Protein AF-V7IHI2-F1 (afdb_monomer_lite)

Organism: NCBI:txid1073362

Sequence (117 aa):
MSVWSLINEGVELFKNKKFDEAIEKLNQALDGIEDKDSQIQEQNDIQFFLGRCYLEQAMKAQGKESKQLFGQAVEHFQQSLEFAKQLEDKKNRFKKQYYVQHWLGYCYFEQALKAQG

Structure (mmCIF, N/CA/C/O backbone):
data_AF-V7IHI2-F1
#
_entry.id   AF-V7IHI2-F1
#
loop_
_atom_site.group_PDB
_atom_site.id
_atom_site.type_symbol
_atom_site.label_atom_id
_atom_site.label_alt_id
_atom_site.label_comp_id
_atom_site.label_asym_id
_atom_site.label_entity_id
_atom_site.label_seq_id
_atom_site.pdbx_PDB_ins_code
_atom_site.Cartn_x
_atom_site.Cartn_y
_atom_site.Cartn_z
_atom_site.occupancy
_atom_site.B_iso_or_equiv
_atom_site.auth_seq_id
_atom_site.auth_comp_id
_atom_site.auth_asym_id
_atom_site.auth_atom_id
_atom_site.pdbx_PDB_model_num
ATOM 1 N N . MET A 1 1 ? 7.548 18.121 -12.587 1.00 74.06 1 MET A N 1
ATOM 2 C CA . MET A 1 1 ? 8.244 17.233 -11.626 1.00 74.06 1 MET A CA 1
ATOM 3 C C . MET A 1 1 ? 8.252 15.841 -12.226 1.00 74.06 1 MET A C 1
ATOM 5 O O . MET A 1 1 ? 7.290 15.523 -12.908 1.00 74.06 1 MET A O 1
ATOM 9 N N . SER A 1 2 ? 9.301 15.042 -12.037 1.00 92.38 2 SER A N 1
ATOM 10 C CA . SER A 1 2 ? 9.270 13.646 -12.495 1.00 92.38 2 SER A CA 1
ATOM 11 C C . SER A 1 2 ? 8.454 12.786 -11.526 1.00 92.38 2 SER A C 1
ATOM 13 O O . SER A 1 2 ? 8.425 13.085 -10.328 1.00 92.38 2 SER A O 1
ATOM 15 N N . VAL A 1 3 ? 7.858 11.694 -12.013 1.00 94.62 3 VAL A N 1
ATOM 16 C CA . VAL A 1 3 ? 7.181 10.683 -11.172 1.00 94.62 3 VAL A CA 1
ATOM 17 C C . VAL A 1 3 ? 8.071 10.275 -9.998 1.00 94.62 3 VAL A C 1
ATOM 19 O O . VAL A 1 3 ? 7.652 10.308 -8.846 1.00 94.62 3 VAL A O 1
ATOM 22 N N . TRP A 1 4 ? 9.349 10.010 -10.271 1.00 94.94 4 TRP A N 1
ATOM 23 C CA . TRP A 1 4 ? 10.319 9.621 -9.250 1.00 94.94 4 TRP A CA 1
ATOM 24 C C . TRP A 1 4 ? 10.508 10.674 -8.144 1.00 94.94 4 TRP A C 1
ATOM 26 O O . TRP A 1 4 ? 10.603 10.331 -6.966 1.00 94.94 4 TRP A O 1
ATOM 36 N N . SER A 1 5 ? 10.533 11.966 -8.497 1.00 96.69 5 SER A N 1
ATOM 37 C CA . SER A 1 5 ? 10.644 13.041 -7.501 1.00 96.69 5 SER A CA 1
ATOM 38 C C . SER A 1 5 ? 9.418 13.124 -6.586 1.00 96.69 5 SER A C 1
ATOM 40 O O . SER A 1 5 ? 9.584 13.293 -5.380 1.00 96.69 5 SER A O 1
ATOM 42 N N . LEU A 1 6 ? 8.216 12.915 -7.135 1.00 98.00 6 LEU A N 1
ATOM 43 C CA . LEU A 1 6 ? 6.966 12.893 -6.368 1.00 98.00 6 LEU A CA 1
ATOM 44 C C . LEU A 1 6 ? 6.900 11.677 -5.436 1.00 98.00 6 LEU A C 1
ATOM 46 O O . LEU A 1 6 ? 6.513 11.819 -4.278 1.00 98.00 6 LEU A O 1
ATOM 50 N N . ILE A 1 7 ? 7.351 10.504 -5.900 1.00 98.12 7 ILE A N 1
ATOM 51 C CA . ILE A 1 7 ? 7.457 9.299 -5.063 1.00 98.12 7 ILE A CA 1
ATOM 52 C C . ILE A 1 7 ? 8.351 9.572 -3.856 1.00 98.12 7 ILE A C 1
ATOM 54 O O . ILE A 1 7 ? 7.948 9.317 -2.724 1.00 98.12 7 ILE A O 1
ATOM 58 N N . ASN A 1 8 ? 9.551 10.114 -4.070 1.00 98.06 8 ASN A N 1
ATOM 59 C CA . ASN A 1 8 ? 10.469 10.390 -2.966 1.00 98.06 8 ASN A CA 1
ATOM 60 C C . ASN A 1 8 ? 9.907 11.409 -1.977 1.00 98.06 8 ASN A C 1
ATOM 62 O O . ASN A 1 8 ? 10.047 11.216 -0.771 1.00 98.06 8 ASN A O 1
ATOM 66 N N . GLU A 1 9 ? 9.250 12.463 -2.467 1.00 98.31 9 GLU A N 1
ATOM 67 C CA . GLU A 1 9 ? 8.570 13.429 -1.604 1.00 98.31 9 GLU A CA 1
ATOM 68 C C . GLU A 1 9 ? 7.478 12.743 -0.767 1.00 98.31 9 GLU A C 1
ATOM 70 O O . GLU A 1 9 ? 7.457 12.894 0.455 1.00 98.31 9 GLU A O 1
ATOM 75 N N . GLY A 1 10 ? 6.636 11.912 -1.392 1.00 98.50 10 GLY A N 1
ATOM 76 C CA . GLY A 1 10 ? 5.618 11.115 -0.703 1.00 98.50 10 GLY A CA 1
ATOM 77 C C . GLY A 1 10 ? 6.205 10.182 0.362 1.00 98.50 10 GLY A C 1
ATOM 78 O O . GLY A 1 10 ? 5.686 10.094 1.475 1.00 98.50 10 GLY A O 1
ATOM 79 N N . VAL A 1 11 ? 7.338 9.536 0.076 1.00 98.44 11 VAL A N 1
ATOM 80 C CA . VAL A 1 11 ? 8.046 8.670 1.034 1.00 98.44 11 VAL A CA 1
ATOM 81 C C . VAL A 1 11 ? 8.620 9.460 2.211 1.00 98.44 11 VAL A C 1
ATOM 83 O O . VAL A 1 11 ? 8.557 8.995 3.352 1.00 98.44 11 VAL A O 1
ATOM 86 N N . GLU A 1 12 ? 9.175 10.647 1.975 1.00 98.69 12 GLU A N 1
ATOM 87 C CA . GLU A 1 12 ? 9.659 11.517 3.051 1.00 98.69 12 GLU A CA 1
ATOM 88 C C . GLU A 1 12 ? 8.507 12.039 3.921 1.00 98.69 12 GLU A C 1
ATOM 90 O O . GLU A 1 12 ? 8.617 12.057 5.150 1.00 98.69 12 GLU A O 1
ATOM 95 N N . LEU A 1 13 ? 7.365 12.389 3.327 1.00 98.81 13 LEU A N 1
ATOM 96 C CA . LEU A 1 13 ? 6.157 12.753 4.075 1.00 98.81 13 LEU A CA 1
ATOM 97 C C . LEU A 1 13 ? 5.659 11.579 4.932 1.00 98.81 13 LEU A C 1
ATOM 99 O O . LEU A 1 13 ? 5.413 11.752 6.129 1.00 98.81 13 LEU A O 1
ATOM 103 N N . PHE A 1 14 ? 5.632 10.365 4.374 1.00 98.56 14 PHE A N 1
ATOM 104 C CA . PHE A 1 14 ? 5.293 9.149 5.114 1.00 98.56 14 PHE A CA 1
ATOM 105 C C . PHE A 1 14 ? 6.213 8.938 6.327 1.00 98.56 14 PHE A C 1
ATOM 107 O O . PHE A 1 14 ? 5.729 8.723 7.441 1.00 98.56 14 PHE A O 1
ATOM 114 N N . LYS A 1 15 ? 7.538 9.052 6.151 1.00 98.25 15 LYS A N 1
ATOM 115 C CA . LYS A 1 15 ? 8.519 8.935 7.251 1.00 98.25 15 LYS A CA 1
ATOM 116 C C . LYS A 1 15 ? 8.288 9.975 8.350 1.00 98.25 15 LYS A C 1
ATOM 118 O O . LYS A 1 15 ? 8.478 9.677 9.527 1.00 98.25 15 LYS A O 1
ATOM 123 N N . ASN A 1 16 ? 7.821 11.163 7.973 1.00 98.31 16 ASN A N 1
ATOM 124 C CA . ASN A 1 16 ? 7.449 12.239 8.891 1.00 98.31 16 ASN A CA 1
ATOM 125 C C . ASN A 1 16 ? 6.023 12.103 9.461 1.00 98.31 16 ASN A C 1
ATOM 127 O O . ASN A 1 16 ? 5.542 13.023 10.122 1.00 98.31 16 ASN A O 1
ATOM 131 N N . LYS A 1 17 ? 5.351 10.962 9.243 1.00 98.06 17 LYS A N 1
ATOM 132 C CA . LYS A 1 17 ? 3.979 10.660 9.699 1.00 98.06 17 LYS A CA 1
ATOM 133 C C . LYS A 1 17 ? 2.909 11.619 9.155 1.00 98.06 17 LYS A C 1
ATOM 135 O O . LYS A 1 17 ? 1.827 11.722 9.733 1.00 98.06 17 LYS A O 1
ATOM 140 N N . LYS A 1 18 ? 3.216 12.297 8.049 1.00 98.69 18 LYS A N 1
ATOM 141 C CA . LYS A 1 18 ? 2.343 13.199 7.290 1.00 98.69 18 LYS A CA 1
ATOM 142 C C . LYS A 1 18 ? 1.598 12.402 6.221 1.00 98.69 18 LYS A C 1
ATOM 144 O O . LYS A 1 18 ? 1.973 12.405 5.053 1.00 98.69 18 LYS A O 1
ATOM 149 N N . PHE A 1 19 ? 0.649 11.577 6.664 1.00 98.50 19 PHE A N 1
ATOM 150 C CA . PHE A 1 19 ? 0.058 10.538 5.815 1.00 98.50 19 PHE A CA 1
ATOM 151 C C . PHE A 1 19 ? -0.871 11.097 4.739 1.00 98.50 19 PHE A C 1
ATOM 153 O O . PHE A 1 19 ? -0.831 10.600 3.621 1.00 98.50 19 PHE A O 1
ATOM 160 N N . ASP A 1 20 ? -1.642 12.141 5.039 1.00 98.62 20 ASP A N 1
ATOM 161 C CA . ASP A 1 20 ? -2.527 12.760 4.049 1.00 98.62 20 ASP A CA 1
ATOM 162 C C . ASP A 1 20 ? -1.720 13.443 2.940 1.00 98.62 20 ASP A C 1
ATOM 164 O O . ASP A 1 20 ? -1.975 13.212 1.759 1.00 98.62 20 ASP A O 1
ATOM 168 N N . GLU A 1 21 ? -0.670 14.193 3.299 1.00 98.69 21 GLU A N 1
ATOM 169 C CA . GLU A 1 21 ? 0.210 14.806 2.302 1.00 98.69 21 GLU A CA 1
ATOM 170 C C . GLU A 1 21 ? 0.999 13.747 1.515 1.00 98.69 21 GLU A C 1
ATOM 172 O O . GLU A 1 21 ? 1.212 13.896 0.311 1.00 98.69 21 GLU A O 1
ATOM 177 N N . ALA A 1 22 ? 1.419 12.656 2.166 1.00 98.81 22 ALA A N 1
ATOM 178 C CA . ALA A 1 22 ? 2.062 11.539 1.481 1.00 98.81 22 ALA A CA 1
ATOM 179 C C . ALA A 1 22 ? 1.127 10.906 0.441 1.00 98.81 22 ALA A C 1
ATOM 181 O O . ALA A 1 22 ? 1.547 10.689 -0.693 1.00 98.81 22 ALA A O 1
ATOM 182 N N . ILE A 1 23 ? -0.136 10.651 0.800 1.00 98.81 23 ILE A N 1
ATOM 183 C CA . ILE A 1 23 ? -1.152 10.109 -0.112 1.00 98.81 23 ILE A CA 1
ATOM 184 C C . ILE A 1 23 ? -1.360 11.048 -1.301 1.00 98.81 23 ILE A C 1
ATOM 186 O O . ILE A 1 23 ? -1.356 10.589 -2.441 1.00 98.81 23 ILE A O 1
ATOM 190 N N . GLU A 1 24 ? -1.484 12.356 -1.060 1.00 98.62 24 GLU A N 1
ATOM 191 C CA . GLU A 1 24 ? -1.639 13.344 -2.130 1.00 98.62 24 GLU A CA 1
ATOM 192 C C . GLU A 1 24 ? -0.468 13.284 -3.123 1.00 98.62 24 GLU A C 1
ATOM 194 O O . GLU A 1 24 ? -0.678 13.174 -4.332 1.00 98.62 24 GLU A O 1
ATOM 199 N N . LYS A 1 25 ? 0.773 13.282 -2.623 1.00 98.50 25 LYS A N 1
ATOM 200 C CA . LYS A 1 25 ? 1.973 13.224 -3.471 1.00 98.50 25 LYS A CA 1
ATOM 201 C C . LYS A 1 25 ? 2.117 11.910 -4.226 1.00 98.50 25 LYS A C 1
ATOM 203 O O . LYS A 1 25 ? 2.530 11.913 -5.384 1.00 98.50 25 LYS A O 1
ATOM 208 N N . LEU A 1 26 ? 1.763 10.794 -3.598 1.00 98.62 26 LEU A N 1
ATOM 209 C CA . LEU A 1 26 ? 1.799 9.478 -4.232 1.00 98.62 26 LEU A CA 1
ATOM 210 C C . LEU A 1 26 ? 0.727 9.346 -5.324 1.00 98.62 26 LEU A C 1
ATOM 212 O O . LEU A 1 26 ? 1.017 8.784 -6.376 1.00 98.62 26 LEU A O 1
ATOM 216 N N . ASN A 1 27 ? -0.463 9.920 -5.130 1.00 98.44 27 ASN A N 1
ATOM 217 C CA . ASN A 1 27 ? -1.490 9.985 -6.174 1.00 98.44 27 ASN A CA 1
ATOM 218 C C . ASN A 1 27 ? -1.063 10.898 -7.332 1.00 98.44 27 ASN A C 1
ATOM 220 O O . ASN A 1 27 ? -1.189 10.503 -8.485 1.00 98.44 27 ASN A O 1
ATOM 224 N N . GLN A 1 28 ? -0.448 12.053 -7.049 1.00 98.19 28 GLN A N 1
ATOM 225 C CA .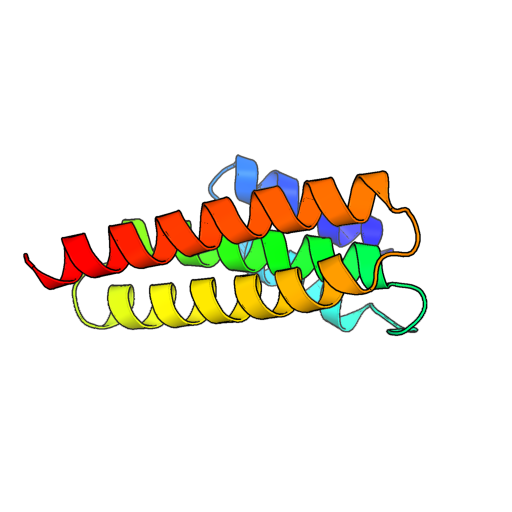 GLN A 1 28 ? 0.155 12.892 -8.096 1.00 98.19 28 GLN A CA 1
ATOM 226 C C . GLN A 1 28 ? 1.232 12.133 -8.887 1.00 98.19 28 GLN A C 1
ATOM 228 O O . GLN A 1 28 ? 1.340 12.293 -10.101 1.00 98.19 28 GLN A O 1
ATOM 233 N N . ALA A 1 29 ? 2.037 11.302 -8.214 1.00 98.06 29 ALA A N 1
ATOM 234 C CA . ALA A 1 29 ? 3.015 10.453 -8.885 1.00 98.06 29 ALA A CA 1
ATOM 235 C C . ALA A 1 29 ? 2.341 9.411 -9.787 1.00 98.06 29 ALA A C 1
ATOM 237 O O . ALA A 1 29 ? 2.833 9.172 -10.887 1.00 98.06 29 ALA A O 1
ATOM 238 N N . LEU A 1 30 ? 1.228 8.822 -9.336 1.00 97.06 30 LEU A N 1
ATOM 239 C CA . LEU A 1 30 ? 0.449 7.842 -10.094 1.00 97.06 30 LEU A CA 1
ATOM 240 C C . LEU A 1 30 ? -0.172 8.456 -11.353 1.00 97.06 30 LEU A C 1
ATOM 242 O O . LEU A 1 30 ? -0.078 7.864 -12.425 1.00 97.06 30 LEU A O 1
ATOM 246 N N . ASP A 1 31 ? -0.746 9.653 -11.233 1.00 97.06 31 ASP A N 1
ATOM 247 C CA . ASP A 1 31 ? -1.327 10.404 -12.353 1.00 97.06 31 ASP A CA 1
ATOM 248 C C . ASP A 1 31 ? -0.265 10.849 -13.369 1.00 97.06 31 ASP A C 1
ATOM 250 O O . ASP A 1 31 ? -0.558 11.034 -14.548 1.00 97.06 31 ASP A O 1
ATOM 254 N N . GLY A 1 32 ? 0.983 11.008 -12.918 1.00 96.31 32 GLY A N 1
ATOM 255 C CA . GLY A 1 32 ? 2.128 11.336 -13.764 1.00 96.31 32 GLY A CA 1
ATOM 256 C C . GLY A 1 32 ? 2.726 10.149 -14.527 1.00 96.31 32 GLY A C 1
ATOM 257 O O . GLY A 1 32 ? 3.709 10.345 -15.240 1.00 96.31 32 GLY A O 1
ATOM 258 N N . ILE A 1 33 ? 2.201 8.929 -14.365 1.00 96.25 33 ILE A N 1
ATOM 259 C CA . ILE A 1 33 ? 2.659 7.751 -15.113 1.00 96.25 33 ILE A CA 1
ATOM 260 C C . ILE A 1 33 ? 2.104 7.805 -16.533 1.00 96.25 33 ILE A C 1
ATOM 262 O O . ILE A 1 33 ? 0.904 7.643 -16.753 1.00 96.25 33 ILE A O 1
ATOM 266 N N . GLU A 1 34 ? 2.997 8.006 -17.498 1.00 93.56 34 GLU A N 1
ATOM 267 C CA . GLU A 1 34 ? 2.651 8.097 -18.918 1.00 93.56 34 GLU A CA 1
ATOM 268 C C . GLU A 1 34 ? 2.610 6.711 -19.571 1.00 93.56 34 GLU A C 1
ATOM 270 O O . GLU A 1 34 ? 1.728 6.434 -20.383 1.00 93.56 34 GLU A O 1
ATOM 275 N N . ASP A 1 35 ? 3.525 5.822 -19.174 1.00 92.75 35 ASP A N 1
ATOM 276 C CA . ASP A 1 35 ? 3.625 4.462 -19.692 1.00 92.75 35 ASP A CA 1
ATOM 277 C C . ASP A 1 35 ? 3.518 3.442 -18.554 1.00 92.75 35 ASP A C 1
ATOM 279 O O . ASP A 1 35 ? 4.449 3.193 -17.784 1.00 92.75 35 ASP A O 1
ATOM 283 N N . LYS A 1 36 ? 2.340 2.827 -18.460 1.00 89.62 36 LYS A N 1
ATOM 284 C CA . LYS A 1 36 ? 2.030 1.840 -17.424 1.00 89.62 36 LYS A CA 1
ATOM 285 C C . LYS A 1 36 ? 2.784 0.525 -17.607 1.00 89.62 36 LYS A C 1
ATOM 287 O O . LYS A 1 36 ? 2.927 -0.197 -16.623 1.00 89.62 36 LYS A O 1
ATOM 292 N N . ASP A 1 37 ? 3.276 0.216 -18.802 1.00 90.12 37 ASP A N 1
ATOM 293 C CA . ASP A 1 37 ? 3.959 -1.051 -19.061 1.00 90.12 37 ASP A CA 1
ATOM 294 C C . ASP A 1 37 ? 5.447 -0.962 -18.699 1.00 90.12 37 ASP A C 1
ATOM 296 O O . ASP A 1 37 ? 6.014 -1.919 -18.172 1.00 90.12 37 ASP A O 1
ATOM 300 N N . SER A 1 38 ? 6.083 0.197 -18.909 1.00 90.31 38 SER A N 1
ATOM 301 C CA . SER A 1 38 ? 7.494 0.394 -18.546 1.00 90.3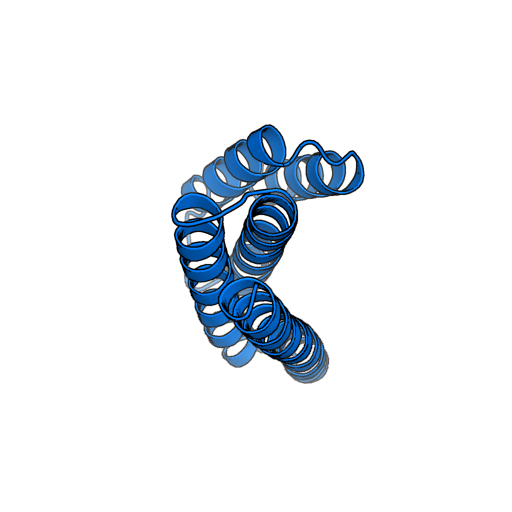1 38 SER A CA 1
ATOM 302 C C . SER A 1 38 ? 7.705 0.849 -17.097 1.00 90.31 38 SER A C 1
ATOM 304 O O . SER A 1 38 ? 8.730 0.523 -16.496 1.00 90.31 38 SER A O 1
ATOM 306 N N . GLN A 1 39 ? 6.727 1.524 -16.483 1.00 95.44 39 GLN A N 1
ATOM 307 C CA . GLN A 1 39 ? 6.835 2.087 -15.126 1.00 95.44 39 GLN A CA 1
ATOM 308 C C . GLN A 1 39 ? 6.239 1.175 -14.037 1.00 95.44 39 GLN A C 1
ATOM 310 O O . GLN A 1 39 ? 5.611 1.623 -13.072 1.00 95.44 39 GLN A O 1
ATOM 315 N N . ILE A 1 40 ? 6.381 -0.144 -14.189 1.00 97.12 40 ILE A N 1
ATOM 316 C CA . ILE A 1 40 ? 5.844 -1.135 -13.237 1.00 97.12 40 ILE A CA 1
ATOM 317 C C . ILE A 1 40 ? 6.495 -1.000 -11.856 1.00 97.12 40 ILE A C 1
ATOM 319 O O . ILE A 1 40 ? 5.844 -1.235 -10.836 1.00 97.12 40 ILE A O 1
ATOM 323 N N . GLN A 1 41 ? 7.772 -0.613 -11.796 1.00 96.12 41 GLN A N 1
ATOM 324 C CA . GLN A 1 41 ? 8.464 -0.432 -10.523 1.00 96.12 41 GLN A CA 1
ATOM 325 C C . GLN A 1 41 ? 7.929 0.780 -9.754 1.00 96.12 41 GLN A C 1
ATOM 327 O O . GLN A 1 41 ? 7.654 0.667 -8.560 1.00 96.12 41 GLN A O 1
ATOM 332 N N . GLU A 1 42 ? 7.721 1.903 -10.432 1.00 97.50 42 GLU A N 1
ATOM 333 C CA . GLU A 1 42 ? 7.116 3.102 -9.863 1.00 97.50 42 GLU A CA 1
ATOM 334 C C . GLU A 1 42 ? 5.690 2.817 -9.385 1.00 97.50 42 GLU A C 1
ATOM 336 O O . GLU A 1 42 ? 5.355 3.155 -8.252 1.00 97.50 42 GLU A O 1
ATOM 341 N N . GLN A 1 43 ? 4.877 2.118 -10.188 1.00 98.38 43 GLN A N 1
ATOM 342 C CA . GLN A 1 43 ? 3.538 1.684 -9.771 1.00 98.38 43 GLN A CA 1
ATOM 343 C C . GLN A 1 43 ? 3.592 0.786 -8.533 1.00 98.38 43 GLN A C 1
ATOM 345 O O . GLN A 1 43 ? 2.833 0.997 -7.587 1.00 98.38 43 GLN A O 1
ATOM 350 N N . ASN A 1 44 ? 4.509 -0.189 -8.494 1.00 98.25 44 ASN A N 1
ATOM 351 C CA . ASN A 1 44 ? 4.688 -1.055 -7.330 1.00 98.25 44 ASN A CA 1
ATOM 352 C C . ASN A 1 44 ? 5.010 -0.252 -6.060 1.00 98.25 44 ASN A C 1
ATOM 354 O O . ASN A 1 44 ? 4.418 -0.526 -5.011 1.00 98.25 44 ASN A O 1
ATOM 358 N N . ASP A 1 45 ? 5.922 0.717 -6.165 1.00 98.00 45 ASP A N 1
ATOM 359 C CA . ASP A 1 45 ? 6.363 1.560 -5.054 1.00 98.00 45 ASP A CA 1
ATOM 360 C C . ASP A 1 45 ? 5.255 2.502 -4.576 1.00 98.00 45 ASP A C 1
ATOM 362 O O . ASP A 1 45 ? 4.988 2.561 -3.374 1.00 98.00 45 ASP A O 1
ATOM 366 N N . ILE A 1 46 ? 4.561 3.174 -5.496 1.00 98.69 46 ILE A N 1
ATOM 367 C CA . ILE A 1 46 ? 3.429 4.052 -5.175 1.00 98.69 46 ILE A CA 1
ATOM 368 C C . ILE A 1 46 ? 2.355 3.273 -4.418 1.00 98.69 46 ILE A C 1
ATOM 370 O O . ILE A 1 46 ? 1.975 3.655 -3.311 1.00 98.69 46 ILE A O 1
ATOM 374 N N . GLN A 1 47 ? 1.922 2.138 -4.972 1.00 98.75 47 GLN A N 1
ATOM 375 C CA . GLN A 1 47 ? 0.886 1.302 -4.368 1.00 98.75 47 GLN A CA 1
ATOM 376 C C . GLN A 1 47 ? 1.317 0.751 -3.005 1.00 98.75 47 GLN A C 1
ATOM 378 O O . GLN A 1 47 ? 0.533 0.720 -2.057 1.00 98.75 47 GLN A O 1
ATOM 383 N N . PHE A 1 48 ? 2.591 0.375 -2.861 1.00 98.75 48 PHE A N 1
ATOM 384 C CA . PHE A 1 48 ? 3.130 -0.069 -1.579 1.00 98.75 48 PHE A CA 1
ATOM 385 C C . PHE A 1 48 ? 3.036 1.024 -0.507 1.00 98.75 48 PHE A C 1
ATOM 387 O O . PHE A 1 48 ? 2.591 0.755 0.613 1.00 98.75 48 PHE A O 1
ATOM 394 N N . PHE A 1 49 ? 3.445 2.253 -0.827 1.00 98.75 49 PHE A N 1
ATOM 395 C CA . PHE A 1 49 ? 3.425 3.351 0.137 1.00 98.75 49 PHE A CA 1
ATOM 396 C C . PHE A 1 49 ? 2.017 3.888 0.410 1.00 98.75 49 PHE A C 1
ATOM 398 O O . PHE A 1 49 ? 1.742 4.235 1.558 1.00 98.75 49 PHE A O 1
ATOM 405 N N . LEU A 1 50 ? 1.105 3.877 -0.568 1.00 98.88 50 LEU A N 1
ATOM 406 C CA . LEU A 1 50 ? -0.315 4.165 -0.334 1.00 98.88 50 LEU A CA 1
ATOM 407 C C . LEU A 1 50 ? -0.916 3.162 0.658 1.00 98.88 50 LEU A C 1
ATOM 409 O O . LEU A 1 50 ? -1.497 3.568 1.666 1.00 98.88 50 LEU A O 1
ATOM 413 N N . GLY A 1 51 ? -0.675 1.861 0.453 1.00 98.75 51 GLY A N 1
ATOM 414 C CA . GLY A 1 51 ? -1.108 0.819 1.387 1.00 98.75 51 GLY A CA 1
ATOM 415 C C . GLY A 1 51 ? -0.570 1.037 2.804 1.00 98.75 51 GLY A C 1
ATOM 416 O O . GLY A 1 51 ? -1.304 0.903 3.785 1.00 98.75 51 GLY A O 1
ATOM 417 N N . ARG A 1 52 ? 0.696 1.458 2.930 1.00 98.69 52 ARG A N 1
ATOM 418 C CA . ARG A 1 52 ? 1.299 1.820 4.223 1.00 98.69 52 ARG A CA 1
ATOM 419 C C . ARG A 1 52 ? 0.651 3.049 4.859 1.00 98.69 52 ARG A C 1
ATOM 421 O O . ARG A 1 52 ? 0.402 3.008 6.059 1.00 98.69 52 ARG A O 1
ATOM 428 N N . CYS A 1 53 ? 0.367 4.109 4.103 1.00 98.88 53 CYS A N 1
ATOM 429 C CA . CYS A 1 53 ? -0.290 5.306 4.639 1.00 98.88 53 CYS A CA 1
ATOM 430 C C . CYS A 1 53 ? -1.676 4.967 5.202 1.00 98.88 53 CYS A C 1
ATOM 432 O O . CYS A 1 53 ? -1.961 5.285 6.357 1.00 98.88 53 CYS A O 1
ATOM 434 N N . TYR A 1 54 ? -2.498 4.249 4.432 1.00 98.88 54 TYR A N 1
ATOM 435 C CA . TYR A 1 54 ? -3.835 3.855 4.873 1.00 98.88 54 TYR A CA 1
ATOM 436 C C . TYR A 1 54 ? -3.811 2.904 6.068 1.00 98.88 54 TYR A C 1
ATOM 438 O O . TYR A 1 54 ? -4.626 3.055 6.974 1.00 98.88 54 TYR A O 1
ATOM 446 N N . LEU A 1 55 ? -2.859 1.968 6.129 1.00 98.69 55 LEU A N 1
ATOM 447 C CA . LEU A 1 55 ? -2.686 1.097 7.293 1.00 98.69 55 LEU A CA 1
ATOM 448 C C . LEU A 1 55 ? -2.391 1.908 8.565 1.00 98.69 55 LEU A C 1
ATOM 450 O O . LEU A 1 55 ? -3.003 1.676 9.607 1.00 98.69 55 LEU A O 1
ATOM 454 N N . GLU A 1 56 ? -1.482 2.881 8.489 1.00 98.50 56 GLU A N 1
ATOM 455 C CA . GLU A 1 56 ? -1.139 3.739 9.630 1.00 98.50 56 GLU A CA 1
ATOM 456 C C . GLU A 1 56 ? -2.320 4.622 10.069 1.00 98.50 56 GLU A C 1
ATOM 458 O O . GLU A 1 56 ? -2.527 4.841 11.266 1.00 98.50 56 GLU A O 1
ATOM 463 N N . GLN A 1 57 ? -3.134 5.110 9.128 1.00 98.50 57 GLN A N 1
ATOM 464 C CA . GLN A 1 57 ? -4.376 5.821 9.449 1.00 98.50 57 GLN A CA 1
ATOM 465 C C . GLN A 1 57 ? -5.410 4.878 10.086 1.00 98.50 57 GLN A C 1
ATOM 467 O O . GLN A 1 57 ? -5.988 5.210 11.123 1.00 98.50 57 GLN A O 1
ATOM 472 N N . ALA A 1 58 ? -5.587 3.668 9.543 1.00 98.12 58 ALA A N 1
ATOM 473 C CA . ALA A 1 58 ? -6.497 2.648 10.071 1.00 98.12 58 ALA A CA 1
ATOM 474 C C . ALA A 1 58 ? -6.156 2.260 11.516 1.00 98.12 58 ALA A C 1
ATOM 476 O O . ALA A 1 58 ? -7.052 2.074 12.348 1.00 98.12 58 ALA A O 1
ATOM 477 N N . MET A 1 59 ? -4.858 2.187 11.830 1.00 97.56 59 MET A N 1
ATOM 478 C CA . MET A 1 59 ? -4.337 1.916 13.170 1.00 97.56 59 MET A CA 1
ATOM 479 C C . MET A 1 59 ? -4.771 2.973 14.196 1.00 97.56 59 MET A C 1
ATOM 481 O O . MET A 1 59 ? -5.067 2.628 15.343 1.00 97.56 59 MET A O 1
ATOM 485 N N . LYS A 1 60 ? -4.876 4.242 13.785 1.00 96.75 60 LYS A N 1
ATOM 486 C CA . LYS A 1 60 ? -5.286 5.365 14.647 1.00 96.75 60 LYS A CA 1
ATOM 487 C C . LYS A 1 60 ? -6.801 5.554 14.722 1.00 96.75 60 LYS A C 1
ATOM 489 O O . LYS A 1 60 ? -7.302 5.991 15.754 1.00 96.75 60 LYS A O 1
ATOM 494 N N . ALA A 1 61 ? -7.519 5.225 13.653 1.00 96.69 61 ALA A N 1
ATOM 495 C CA . ALA A 1 61 ? -8.968 5.351 13.592 1.00 96.69 61 ALA A CA 1
ATOM 496 C C . ALA A 1 61 ? -9.690 4.288 14.443 1.00 96.69 61 ALA A C 1
ATOM 498 O O . ALA A 1 61 ? -9.120 3.261 14.843 1.00 96.69 61 ALA A O 1
ATOM 499 N N . GLN A 1 62 ? -10.984 4.519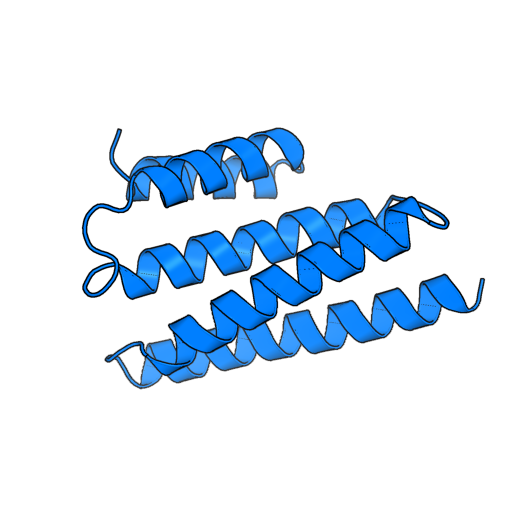 14.678 1.00 94.06 62 GLN A N 1
ATOM 500 C CA . GLN A 1 62 ? -11.875 3.621 15.416 1.00 94.06 62 GLN A CA 1
ATOM 501 C C . GLN A 1 62 ? -13.138 3.287 14.613 1.00 94.06 62 GLN A C 1
ATOM 503 O O . GLN A 1 62 ? -13.520 3.994 13.679 1.00 94.06 62 GLN A O 1
ATOM 508 N N . GLY A 1 63 ? -13.791 2.181 14.977 1.00 93.69 63 GLY A N 1
ATOM 509 C CA . GLY A 1 63 ? -15.083 1.782 14.425 1.00 93.69 63 GLY A CA 1
ATOM 510 C C . GLY A 1 63 ? -15.102 1.672 12.896 1.00 93.69 63 GLY A C 1
ATOM 511 O O . GLY A 1 63 ? -14.226 1.064 12.276 1.00 93.69 63 GLY A O 1
ATOM 512 N N . LYS A 1 64 ? -16.138 2.252 12.277 1.00 95.06 64 LYS A N 1
ATOM 513 C CA . LYS A 1 64 ? -16.395 2.137 10.832 1.00 95.06 64 LYS A CA 1
ATOM 514 C C . LYS A 1 64 ? -15.280 2.744 9.975 1.00 95.06 64 LYS A C 1
ATOM 516 O O . LYS A 1 64 ? -14.953 2.172 8.939 1.00 95.06 64 LYS A O 1
ATOM 521 N N . GLU A 1 65 ? -14.704 3.861 10.408 1.00 96.88 65 GLU A N 1
ATOM 522 C CA . GLU A 1 65 ? -13.625 4.541 9.685 1.00 96.88 65 GLU A CA 1
ATOM 523 C C 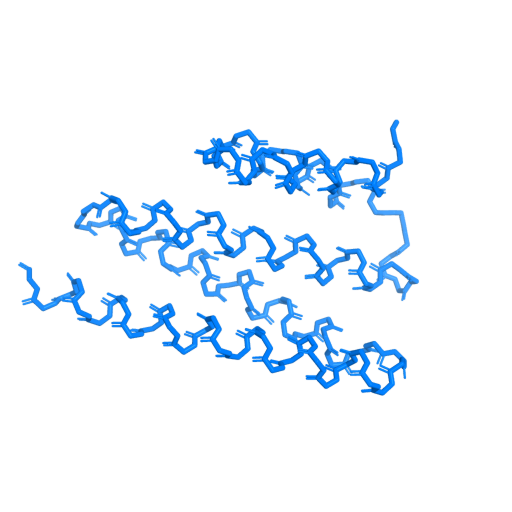. GLU A 1 65 ? -12.375 3.659 9.615 1.00 96.88 65 GLU A C 1
ATOM 525 O O . GLU A 1 65 ? -11.853 3.411 8.532 1.00 96.88 65 GLU A O 1
ATOM 530 N N . SER A 1 66 ? -11.965 3.076 10.749 1.00 96.62 66 SER A N 1
ATOM 531 C CA . SER A 1 66 ? -10.839 2.132 10.796 1.00 96.62 66 SER A CA 1
ATOM 532 C C . SER A 1 66 ? -11.039 0.966 9.828 1.00 96.62 66 SER A C 1
ATOM 534 O O . SER A 1 66 ? -10.146 0.643 9.046 1.00 96.62 66 SER A O 1
ATOM 536 N N . LYS A 1 67 ? -12.243 0.378 9.808 1.00 96.56 67 LYS A N 1
ATOM 537 C CA . LYS A 1 67 ? -12.576 -0.723 8.895 1.00 96.56 67 LYS A CA 1
ATOM 538 C C . LYS A 1 67 ? -12.457 -0.322 7.421 1.00 96.56 67 LYS A C 1
ATOM 540 O O . LYS A 1 67 ? -11.977 -1.126 6.624 1.00 96.56 67 LYS A O 1
ATOM 545 N N . GLN A 1 68 ? -12.895 0.885 7.062 1.00 98.00 68 GLN A N 1
ATOM 546 C CA . GLN A 1 68 ? -12.780 1.401 5.697 1.00 98.00 68 GLN A CA 1
ATOM 547 C C . GLN A 1 68 ? -11.313 1.609 5.302 1.00 98.00 68 GLN A C 1
ATOM 549 O O . GLN A 1 68 ? -10.905 1.142 4.241 1.00 98.00 68 GLN A O 1
ATOM 554 N N . LEU A 1 69 ? -10.515 2.225 6.177 1.00 98.62 69 LEU A N 1
ATOM 555 C CA . LEU A 1 69 ? -9.093 2.477 5.936 1.00 98.62 69 LEU A CA 1
ATOM 556 C C . LEU A 1 69 ? -8.293 1.171 5.794 1.00 98.62 69 LEU A C 1
ATOM 558 O O . LEU A 1 69 ? -7.443 1.069 4.914 1.00 98.62 69 LEU A O 1
ATOM 562 N N . PHE A 1 70 ? -8.604 0.132 6.582 1.00 98.50 70 PHE A N 1
ATOM 563 C CA . PHE A 1 70 ? -8.027 -1.202 6.366 1.00 98.50 70 PHE A CA 1
ATOM 564 C C . PHE A 1 70 ? -8.377 -1.770 4.989 1.00 98.50 70 PHE A C 1
ATOM 566 O O . PHE A 1 70 ? -7.518 -2.363 4.344 1.00 98.50 70 PHE A O 1
ATOM 573 N N . GLY A 1 71 ? -9.614 -1.572 4.522 1.00 98.31 71 GLY A N 1
ATOM 574 C CA . GLY A 1 71 ? -10.021 -1.965 3.171 1.00 98.31 71 GLY A CA 1
ATOM 575 C C . GLY A 1 71 ? -9.154 -1.307 2.097 1.00 98.31 71 GLY A C 1
ATOM 576 O O . GLY A 1 71 ? -8.630 -2.002 1.231 1.00 98.31 71 GLY A O 1
ATOM 577 N N . GLN A 1 72 ? -8.920 0.003 2.216 1.00 98.69 72 GLN A N 1
ATOM 578 C CA . GLN A 1 72 ? -8.044 0.745 1.302 1.00 98.69 72 GLN A CA 1
ATOM 579 C C . GLN A 1 72 ? -6.594 0.246 1.377 1.00 98.69 72 GLN A C 1
ATOM 581 O O . GLN A 1 72 ? -5.960 0.017 0.350 1.00 98.69 72 GLN A O 1
ATOM 586 N N . ALA A 1 73 ? -6.073 0.002 2.584 1.00 98.75 73 ALA A N 1
ATOM 587 C CA . ALA A 1 73 ? -4.729 -0.541 2.760 1.00 98.75 73 ALA A CA 1
ATOM 588 C C . ALA A 1 73 ? -4.558 -1.903 2.064 1.00 98.75 73 ALA A C 1
ATOM 590 O O . ALA A 1 73 ? -3.573 -2.118 1.355 1.00 98.75 73 ALA A O 1
ATOM 591 N N . VAL A 1 74 ? -5.525 -2.812 2.238 1.00 98.69 74 VAL A N 1
ATOM 592 C CA . VAL A 1 74 ? -5.532 -4.127 1.579 1.00 98.69 74 VAL A CA 1
ATOM 593 C C . VAL A 1 74 ? -5.558 -3.988 0.059 1.00 98.69 74 VAL A C 1
ATOM 595 O O . VAL A 1 74 ? -4.760 -4.648 -0.604 1.00 98.69 74 VAL A O 1
ATOM 598 N N . GLU A 1 75 ? -6.424 -3.133 -0.487 1.00 98.75 75 GLU A N 1
ATOM 599 C CA . GLU A 1 75 ? -6.553 -2.922 -1.934 1.00 98.75 75 GLU A CA 1
ATOM 600 C C . GLU A 1 75 ? -5.227 -2.462 -2.557 1.00 98.75 75 GLU A C 1
ATOM 602 O O . GLU A 1 75 ? -4.720 -3.087 -3.493 1.00 98.75 75 GLU A O 1
ATOM 607 N N . HIS A 1 76 ? -4.598 -1.438 -1.978 1.00 98.81 76 HIS A N 1
ATOM 608 C CA . HIS A 1 76 ? -3.311 -0.930 -2.453 1.00 98.81 76 HIS A CA 1
ATOM 609 C C . HIS A 1 76 ? -2.190 -1.972 -2.337 1.00 98.81 76 HIS A C 1
ATOM 611 O O . HIS A 1 76 ? -1.373 -2.127 -3.250 1.00 98.81 76 HIS A O 1
ATOM 617 N N . PHE A 1 77 ? -2.150 -2.758 -1.257 1.00 98.81 77 PHE A N 1
ATOM 618 C CA . PHE A 1 77 ? -1.172 -3.840 -1.168 1.00 98.81 77 PHE A CA 1
ATOM 619 C C . PHE A 1 77 ? -1.435 -4.968 -2.175 1.00 98.81 77 PHE A C 1
ATOM 621 O O . PHE A 1 77 ? -0.477 -5.544 -2.690 1.00 98.81 77 PHE A O 1
ATOM 628 N N . GLN A 1 78 ? -2.690 -5.290 -2.490 1.00 98.69 78 GLN A N 1
ATOM 629 C CA . GLN A 1 78 ? -3.016 -6.268 -3.533 1.00 98.69 78 GLN A CA 1
ATOM 630 C C . GLN A 1 78 ? -2.544 -5.787 -4.910 1.00 98.69 78 GLN A C 1
ATOM 632 O O . GLN A 1 78 ? -1.853 -6.538 -5.598 1.00 98.69 78 GLN A O 1
ATOM 637 N N . GLN A 1 79 ? -2.794 -4.522 -5.256 1.00 98.50 79 GLN A N 1
ATOM 638 C CA . GLN A 1 79 ? -2.279 -3.912 -6.488 1.00 98.50 79 GLN A CA 1
ATOM 639 C C . GLN A 1 79 ? -0.742 -3.912 -6.514 1.00 98.50 79 GLN A C 1
ATOM 641 O O . GLN A 1 79 ? -0.122 -4.320 -7.497 1.00 98.50 79 GLN A O 1
ATOM 646 N N . SER A 1 80 ? -0.091 -3.552 -5.401 1.00 98.56 80 SER A N 1
ATOM 647 C CA . SER A 1 80 ? 1.369 -3.634 -5.281 1.00 98.56 80 SER A CA 1
ATOM 648 C C . SER A 1 80 ? 1.878 -5.063 -5.516 1.00 98.56 80 SER A C 1
ATOM 650 O O . SER A 1 80 ? 2.863 -5.254 -6.231 1.00 98.56 80 SER A O 1
ATOM 652 N N . LEU A 1 81 ? 1.197 -6.087 -4.989 1.00 98.62 81 LEU A N 1
ATOM 653 C CA . LEU A 1 81 ? 1.563 -7.491 -5.197 1.00 98.62 81 LEU A CA 1
ATOM 654 C C . LEU A 1 81 ? 1.457 -7.907 -6.672 1.00 98.62 81 LEU A C 1
ATOM 656 O O . LEU A 1 81 ? 2.290 -8.682 -7.147 1.00 98.62 81 LEU A O 1
ATOM 660 N N . GLU A 1 82 ? 0.453 -7.413 -7.393 1.00 98.38 82 GLU A N 1
ATOM 661 C CA . GLU A 1 82 ? 0.280 -7.664 -8.828 1.00 98.38 82 GLU A CA 1
ATOM 662 C C . GLU A 1 82 ? 1.416 -7.060 -9.652 1.00 98.38 82 GLU A C 1
ATOM 664 O O . GLU A 1 82 ? 2.007 -7.764 -10.473 1.00 98.38 82 GLU A O 1
ATOM 669 N N . PHE A 1 83 ? 1.803 -5.812 -9.380 1.00 98.38 83 PHE A N 1
ATOM 670 C CA . PHE A 1 83 ? 2.963 -5.194 -10.029 1.00 98.38 83 PHE A CA 1
ATOM 671 C C . PHE A 1 83 ? 4.273 -5.890 -9.647 1.00 98.38 83 PHE A C 1
ATOM 673 O O . PHE A 1 83 ? 5.113 -6.164 -10.504 1.00 98.38 83 PHE A O 1
ATOM 680 N N . ALA A 1 84 ? 4.429 -6.283 -8.378 1.00 98.25 84 ALA A N 1
ATOM 681 C CA . ALA A 1 84 ? 5.618 -6.993 -7.916 1.00 98.25 84 ALA A CA 1
ATOM 682 C C . ALA A 1 84 ? 5.847 -8.303 -8.681 1.00 98.25 84 ALA A C 1
ATOM 684 O O . ALA A 1 84 ? 6.996 -8.680 -8.890 1.00 98.25 84 ALA A O 1
ATOM 685 N N . LYS A 1 85 ? 4.783 -9.004 -9.100 1.00 97.88 85 LYS A N 1
ATOM 686 C CA . LYS A 1 85 ? 4.865 -10.242 -9.901 1.00 97.88 85 LYS A CA 1
ATOM 687 C C . LYS A 1 85 ? 5.345 -10.007 -11.335 1.00 97.88 85 LYS A C 1
ATOM 689 O O . LYS A 1 85 ? 5.918 -10.928 -11.917 1.00 97.88 85 LYS A O 1
ATOM 694 N N . GLN A 1 86 ? 5.134 -8.808 -11.870 1.00 97.38 86 GLN A N 1
ATOM 695 C CA . GLN A 1 86 ? 5.449 -8.440 -13.252 1.00 97.38 86 GLN A CA 1
ATOM 696 C C . GLN A 1 86 ? 6.894 -7.946 -13.427 1.00 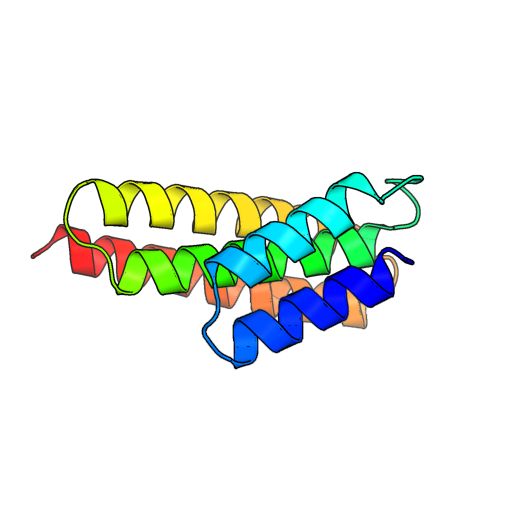97.38 86 GLN A C 1
ATOM 698 O O . GLN A 1 86 ? 7.431 -8.038 -14.523 1.00 97.38 86 GLN A O 1
ATOM 703 N N . LEU A 1 87 ? 7.564 -7.514 -12.349 1.00 97.12 87 LEU A N 1
ATOM 704 C CA . LEU A 1 87 ? 8.954 -7.033 -12.387 1.00 97.12 87 LEU A CA 1
ATOM 705 C C . LEU A 1 87 ? 9.913 -8.035 -13.046 1.00 97.12 87 LEU A C 1
ATOM 707 O O . LEU A 1 87 ? 9.996 -9.181 -12.605 1.00 97.12 87 LEU A O 1
ATOM 711 N N . GLU A 1 88 ? 10.677 -7.617 -14.053 1.00 95.44 88 GLU A N 1
ATOM 712 C CA . GLU A 1 88 ? 11.605 -8.486 -14.797 1.00 95.44 88 GLU A CA 1
ATOM 713 C C . GLU A 1 88 ? 12.766 -8.999 -13.935 1.00 95.44 88 GLU A C 1
ATOM 715 O O . GLU A 1 88 ? 13.111 -10.184 -13.988 1.00 95.44 88 GLU A O 1
ATOM 720 N N . ASP A 1 89 ? 13.334 -8.133 -13.085 1.00 97.06 89 ASP A N 1
ATOM 721 C CA . ASP A 1 89 ? 14.421 -8.525 -12.192 1.00 97.06 89 ASP A CA 1
ATOM 722 C C . ASP A 1 89 ? 13.915 -9.507 -11.131 1.00 97.06 89 ASP A C 1
ATOM 724 O O . ASP A 1 89 ? 13.190 -9.159 -10.195 1.00 97.06 89 ASP A O 1
ATOM 728 N N . LYS A 1 90 ? 14.337 -10.766 -11.269 1.00 96.81 90 LYS A N 1
ATOM 729 C CA . LYS A 1 90 ? 13.898 -11.873 -10.417 1.00 96.81 90 LYS A CA 1
ATOM 730 C C . LYS A 1 90 ? 14.152 -11.591 -8.935 1.00 96.81 90 LYS A C 1
ATOM 732 O O . LYS A 1 90 ? 13.294 -11.882 -8.103 1.00 96.81 90 LYS A O 1
ATOM 737 N N . LYS A 1 91 ? 15.312 -11.033 -8.580 1.00 96.44 91 LYS A N 1
ATOM 738 C CA . LYS A 1 91 ? 15.672 -10.777 -7.177 1.00 96.44 91 LYS A CA 1
ATOM 739 C C . LYS A 1 91 ? 14.778 -9.693 -6.572 1.00 96.44 91 LYS A C 1
ATOM 741 O O . LYS A 1 91 ? 14.288 -9.860 -5.454 1.00 96.44 91 LYS A O 1
ATOM 746 N N . ASN A 1 92 ? 14.538 -8.616 -7.309 1.00 95.69 92 ASN A N 1
ATOM 747 C CA . ASN A 1 92 ? 13.671 -7.515 -6.921 1.00 95.69 92 ASN A CA 1
ATOM 748 C C . ASN A 1 92 ? 12.213 -7.979 -6.819 1.00 95.69 92 ASN A C 1
ATOM 750 O O . ASN A 1 92 ? 11.585 -7.757 -5.787 1.00 95.69 92 ASN A O 1
ATOM 754 N N . ARG A 1 93 ? 11.721 -8.732 -7.813 1.00 97.94 93 ARG A N 1
ATOM 755 C CA . ARG A 1 93 ? 10.410 -9.403 -7.811 1.00 97.94 93 ARG A CA 1
ATOM 756 C C . ARG A 1 93 ? 10.172 -10.165 -6.507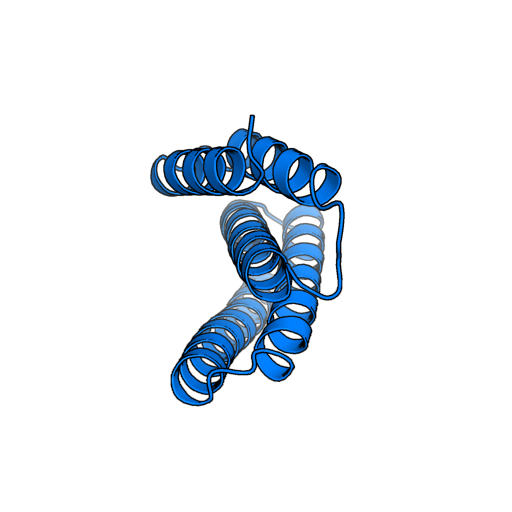 1.00 97.94 93 ARG A C 1
ATOM 758 O O . ARG A 1 93 ? 9.194 -9.900 -5.812 1.00 97.94 93 ARG A O 1
ATOM 765 N N . PHE A 1 94 ? 11.077 -11.078 -6.140 1.00 97.81 94 PHE A N 1
ATOM 766 C CA . PHE A 1 94 ? 10.943 -11.851 -4.898 1.00 97.81 94 PHE A CA 1
ATOM 767 C C . PHE A 1 94 ? 10.960 -10.965 -3.654 1.00 97.81 94 PHE A C 1
ATOM 769 O O . PHE A 1 94 ? 10.120 -11.128 -2.769 1.00 97.81 94 PHE A O 1
ATOM 776 N N . LYS A 1 95 ? 11.890 -10.006 -3.591 1.00 97.69 95 LYS A N 1
ATOM 777 C CA . LYS A 1 95 ? 12.011 -9.087 -2.456 1.00 97.69 95 LYS A CA 1
ATOM 778 C C . LYS A 1 95 ? 10.726 -8.276 -2.252 1.00 97.69 95 LYS A C 1
ATOM 780 O O . LYS A 1 95 ? 10.227 -8.208 -1.133 1.00 97.69 95 LYS A O 1
ATOM 785 N N . LYS A 1 96 ? 10.180 -7.677 -3.314 1.00 97.69 96 LYS A N 1
ATOM 786 C CA . LYS A 1 96 ? 8.953 -6.868 -3.256 1.00 97.69 96 LYS A CA 1
ATOM 787 C C . LYS A 1 96 ? 7.740 -7.711 -2.867 1.00 97.69 96 LYS A C 1
ATOM 789 O O . LYS A 1 96 ? 7.018 -7.316 -1.957 1.00 97.69 96 LYS A O 1
ATOM 794 N N . GLN A 1 97 ? 7.564 -8.894 -3.463 1.00 98.56 97 GLN A N 1
ATOM 795 C CA . GLN A 1 97 ? 6.477 -9.807 -3.086 1.00 98.56 97 GLN A CA 1
ATOM 796 C C . GLN A 1 97 ? 6.534 -10.192 -1.606 1.00 98.56 97 GLN A C 1
ATOM 798 O O . GLN A 1 97 ? 5.512 -10.124 -0.929 1.00 98.56 97 GLN A O 1
ATOM 803 N N . TYR A 1 98 ? 7.722 -10.525 -1.091 1.00 98.19 98 TYR A N 1
ATOM 804 C CA . TYR A 1 98 ? 7.911 -10.843 0.324 1.00 98.19 98 TYR A CA 1
ATOM 805 C C . TYR A 1 98 ? 7.451 -9.695 1.237 1.00 98.19 98 TYR A C 1
ATOM 807 O O . TYR A 1 98 ? 6.659 -9.916 2.152 1.00 98.19 98 TYR A O 1
ATOM 815 N N . TYR A 1 99 ? 7.897 -8.460 0.973 1.00 97.31 99 TYR A N 1
ATOM 816 C CA . TYR A 1 99 ? 7.493 -7.310 1.787 1.00 97.31 99 TYR A CA 1
ATOM 817 C C . TYR A 1 99 ? 5.992 -7.042 1.704 1.00 97.31 99 TYR A C 1
ATOM 819 O O . TYR A 1 99 ? 5.361 -6.832 2.736 1.00 97.31 99 TYR A O 1
ATOM 827 N N . VAL A 1 100 ? 5.411 -7.060 0.503 1.00 98.38 100 VAL A N 1
ATOM 828 C CA . VAL A 1 100 ? 3.977 -6.806 0.325 1.00 98.38 100 VAL A CA 1
ATOM 829 C C . VAL A 1 100 ? 3.143 -7.869 1.042 1.00 98.38 100 VAL A C 1
ATOM 831 O O . VAL A 1 100 ? 2.201 -7.529 1.750 1.00 98.38 100 VAL A O 1
ATOM 834 N N . GLN A 1 101 ? 3.511 -9.147 0.930 1.00 98.50 101 GLN A N 1
ATOM 835 C CA . GLN A 1 101 ? 2.812 -10.236 1.619 1.00 98.50 101 GLN A CA 1
ATOM 836 C C . GLN A 1 101 ? 2.926 -10.132 3.141 1.00 98.50 101 GLN A C 1
ATOM 838 O O . GLN A 1 101 ? 1.937 -10.361 3.836 1.00 98.50 101 GLN A O 1
ATOM 843 N N . HIS A 1 102 ? 4.093 -9.741 3.661 1.00 98.44 102 HIS A N 1
ATOM 844 C CA . HIS A 1 102 ? 4.261 -9.458 5.086 1.00 98.44 102 HIS A CA 1
ATOM 845 C C . HIS A 1 102 ? 3.289 -8.365 5.559 1.00 98.44 102 HIS A C 1
ATOM 847 O O . HIS A 1 102 ? 2.579 -8.562 6.545 1.00 98.44 102 HIS A O 1
ATOM 853 N N . TRP A 1 103 ? 3.200 -7.247 4.831 1.00 98.56 103 TRP A N 1
ATOM 854 C CA . TRP A 1 103 ? 2.306 -6.142 5.189 1.00 98.56 103 TRP A CA 1
ATOM 855 C C . TRP A 1 103 ? 0.823 -6.466 4.997 1.00 98.56 103 TRP A C 1
ATOM 857 O O . TRP A 1 103 ? 0.018 -6.044 5.818 1.00 98.56 103 TRP A O 1
ATOM 867 N N . LEU A 1 104 ? 0.454 -7.264 3.990 1.00 98.31 104 LEU A N 1
ATOM 868 C CA . LEU A 1 104 ? -0.907 -7.799 3.848 1.00 98.31 104 LEU A CA 1
ATOM 869 C C . LEU A 1 104 ? -1.296 -8.667 5.042 1.00 98.31 104 LEU A C 1
ATOM 871 O O . LEU A 1 104 ? -2.373 -8.485 5.605 1.00 98.31 104 LEU A O 1
ATOM 875 N N . GLY A 1 105 ? -0.417 -9.589 5.444 1.00 98.50 105 GLY A N 1
ATOM 876 C CA . GLY A 1 105 ? -0.644 -10.436 6.612 1.00 98.50 105 GLY A CA 1
ATOM 877 C C . GLY A 1 105 ? -0.819 -9.610 7.885 1.00 98.50 105 GLY A C 1
ATOM 878 O O . GLY A 1 105 ? -1.764 -9.832 8.638 1.00 98.50 105 GLY A O 1
ATOM 879 N N . TYR A 1 106 ? 0.041 -8.609 8.081 1.00 98.38 106 TYR A N 1
ATOM 880 C CA . TYR A 1 106 ? -0.062 -7.682 9.206 1.00 98.38 106 TYR A CA 1
ATOM 881 C C . TYR A 1 106 ? -1.357 -6.855 9.166 1.00 98.38 106 TYR A C 1
ATOM 883 O O . TYR A 1 106 ? -2.036 -6.730 10.178 1.00 98.38 106 TYR A O 1
ATOM 891 N N . CYS A 1 107 ? -1.757 -6.367 7.990 1.00 97.62 107 CYS A N 1
ATOM 892 C CA . CYS A 1 107 ? -2.997 -5.619 7.794 1.00 97.62 107 CYS A CA 1
ATOM 893 C C . CYS A 1 107 ? -4.229 -6.435 8.225 1.00 97.62 107 CYS A C 1
ATOM 895 O O . CYS A 1 107 ? -5.033 -5.961 9.026 1.00 97.62 107 CYS A O 1
ATOM 897 N N . TYR A 1 108 ? -4.342 -7.688 7.768 1.00 98.19 108 TYR A N 1
ATOM 898 C CA . TYR A 1 108 ? -5.445 -8.569 8.166 1.00 98.19 108 TYR A CA 1
ATOM 899 C C . TYR A 1 108 ? -5.421 -8.920 9.655 1.00 98.19 108 TYR A C 1
ATOM 901 O O . TYR A 1 108 ? -6.477 -8.988 10.284 1.00 98.19 108 TYR A O 1
ATOM 909 N N . PHE A 1 109 ? -4.232 -9.135 10.222 1.00 97.75 109 PHE A N 1
ATOM 910 C CA . PHE A 1 109 ? -4.074 -9.405 11.647 1.00 97.75 109 PHE A CA 1
ATOM 911 C C . PHE A 1 109 ? -4.579 -8.232 12.502 1.00 97.75 109 PHE A C 1
ATOM 913 O O . PHE A 1 109 ? -5.443 -8.423 13.357 1.00 97.75 109 PHE A O 1
ATOM 920 N N . GLU A 1 110 ? -4.121 -7.012 12.216 1.00 97.12 110 GLU A N 1
ATOM 921 C CA . GLU A 1 110 ? -4.531 -5.802 12.939 1.00 97.12 110 GLU A CA 1
ATOM 922 C C . GLU A 1 110 ? -6.022 -5.486 12.758 1.00 97.12 110 GLU A C 1
ATOM 924 O O . GLU A 1 110 ? -6.713 -5.126 13.716 1.00 97.12 110 GLU A O 1
ATOM 929 N N . GLN A 1 111 ? -6.556 -5.677 11.546 1.00 94.69 111 GLN A N 1
ATOM 930 C CA . GLN A 1 111 ? -7.984 -5.521 11.279 1.00 94.69 111 GLN A CA 1
ATOM 931 C C . GLN A 1 111 ? -8.824 -6.490 12.125 1.00 94.69 111 GLN A C 1
ATOM 933 O O . GLN A 1 111 ? -9.859 -6.095 12.667 1.00 94.69 111 GLN A O 1
ATOM 938 N N . ALA A 1 112 ? -8.387 -7.746 12.258 1.00 95.44 112 ALA A N 1
ATOM 939 C CA . ALA A 1 112 ? -9.080 -8.749 13.060 1.00 95.44 112 ALA A CA 1
ATOM 940 C C . ALA A 1 112 ? -9.047 -8.416 14.558 1.00 95.44 112 ALA A C 1
ATOM 942 O O . ALA A 1 112 ? -10.077 -8.542 15.220 1.00 95.44 112 ALA A O 1
ATOM 943 N N . LEU A 1 113 ? -7.909 -7.946 15.084 1.00 94.81 113 LEU A N 1
ATOM 944 C CA . LEU A 1 113 ? -7.797 -7.511 16.481 1.00 94.81 113 LEU A CA 1
ATOM 945 C C . LEU A 1 113 ? -8.729 -6.336 16.788 1.00 94.81 113 LEU A C 1
ATOM 947 O O . LEU A 1 113 ? -9.450 -6.359 17.783 1.00 94.81 113 LEU A O 1
ATOM 951 N N . LYS A 1 114 ? -8.770 -5.330 15.909 1.00 89.56 114 LYS A N 1
ATOM 952 C CA . LYS A 1 114 ? -9.649 -4.163 16.075 1.00 89.56 114 LYS A CA 1
ATOM 953 C C . LYS A 1 114 ? -11.133 -4.465 15.900 1.00 89.56 114 LYS A C 1
ATOM 955 O O . LYS A 1 114 ? -11.947 -3.688 16.375 1.00 89.56 114 LYS A O 1
ATOM 960 N N . ALA A 1 115 ? -11.499 -5.549 15.218 1.00 86.81 115 ALA A N 1
ATOM 961 C CA . ALA A 1 115 ? -12.894 -5.970 15.099 1.00 86.81 115 ALA A CA 1
ATOM 962 C C . ALA A 1 115 ? -13.413 -6.709 16.348 1.00 86.81 115 ALA A C 1
ATOM 964 O O . ALA A 1 115 ? -14.622 -6.892 16.477 1.00 86.81 115 ALA A O 1
ATOM 965 N N . GLN A 1 116 ? -12.515 -7.168 17.227 1.00 75.75 116 GLN A N 1
ATOM 966 C CA . GLN A 1 116 ? -12.857 -7.897 18.455 1.00 75.75 116 GLN A CA 1
ATOM 967 C C . GLN A 1 116 ? -13.030 -6.989 19.683 1.00 75.75 116 GLN A C 1
ATOM 969 O O . GLN A 1 116 ? -13.513 -7.470 20.708 1.00 75.75 116 GLN A O 1
ATOM 974 N N . GLY A 1 117 ? -12.635 -5.715 19.592 1.00 59.69 117 GLY A N 1
ATOM 975 C CA . GLY A 1 117 ? -12.811 -4.697 20.636 1.00 59.69 117 GLY A CA 1
ATOM 976 C C . GLY A 1 117 ? -13.885 -3.685 20.272 1.00 59.69 117 GLY A C 1
ATOM 977 O O . GLY A 1 117 ? -14.537 -3.189 21.214 1.00 59.69 117 GLY A O 1
#

pLDDT: mean 96.55, std 4.99, range [59.69, 98.88]

Radius of gyration: 14.23 Å; chains: 1; bounding box: 32×29×40 Å

Secondary structure (DSSP, 8-state):
--HHHHHHHHHHHHHTT-HHHHHHHHHHHHHT-S-TTT-HHHHHHHHHHHHHHHHHHHHH--HHHHHHHHHHHHHHHHHHHHHHHH-S-HHHHHHHHHHHHHHHHHHHHHHHHHH--

Foldseek 3Di:
DALVVLLVVLVVCVVVVVLVSSLVSLVVSVVRDPDCLVCLVSLLSSLQSNLVSLLVVLLVDADPSSLVSLVRSLVSLVSSLVSLCSDPPPVSSVVSNVVSVVSNVVSVVSSVVRVVD

InterPro domains:
  IPR011990 Tetratricopeptide-like helical domain superfamily [G3DSA:1.25.40.10] (3-116)
  IPR011990 Tetratricopeptide-like helical domain superfamily [SSF48452] (4-111)